Protein AF-A0A543AM40-F1 (afdb_monomer)

Organism: NCBI:txid1027633

Solvent-accessible surface area (backbone atoms only — not comparable to full-atom values): 8408 Å² total; per-residue (Å²): 135,86,80,83,75,74,65,50,56,51,66,61,52,50,53,53,42,51,54,34,44,77,72,70,46,53,70,43,60,34,34,34,49,43,15,73,73,42,76,66,30,50,67,35,32,55,28,16,50,32,46,74,73,66,47,53,71,70,71,29,46,56,92,42,64,88,38,68,50,56,41,52,46,50,56,62,48,46,54,60,46,67,77,55,40,92,66,44,55,67,53,45,54,56,47,47,59,55,44,57,65,47,59,76,75,48,90,75,90,67,76,90,58,79,68,70,62,57,55,59,52,57,62,60,50,50,59,55,48,45,63,72,54,48,54,60,52,53,59,74,68,54,82,128

Foldseek 3Di:
DDDPPLADDLVVLVVQLVVCVVVVDDPLRSLLVCLVPRGPSVLSVQLSVCVLVVHDLCVSCVVVVVRPSVVVSSVVVVVVCVVPDDPCVVVVNVVVVVVVVVVVVDDDPPPDCPVVPVVVVVVVVVVVCCVPPVVVVVVVVDDD

Structure (mmCIF, N/CA/C/O backbone):
data_AF-A0A543AM40-F1
#
_entry.id   AF-A0A543AM40-F1
#
loop_
_atom_site.group_PDB
_atom_site.id
_atom_site.type_symbol
_atom_site.label_atom_id
_atom_site.label_alt_id
_atom_site.label_comp_id
_atom_site.label_asym_id
_atom_site.label_entity_id
_atom_site.label_seq_id
_atom_site.pdbx_PDB_ins_code
_atom_site.Cartn_x
_atom_site.Cartn_y
_atom_site.C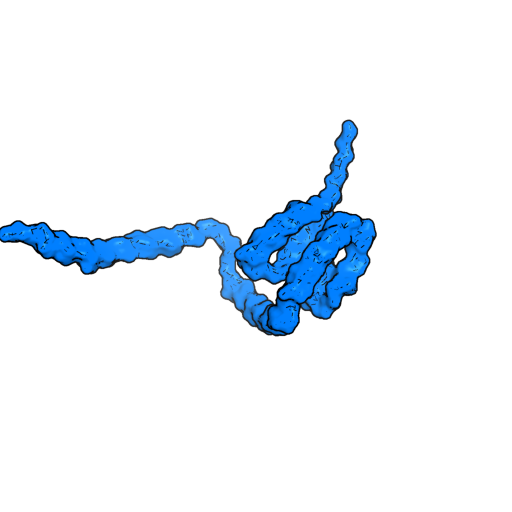artn_z
_atom_site.occupancy
_atom_site.B_iso_or_equiv
_atom_site.auth_seq_id
_atom_site.auth_comp_id
_atom_site.auth_asym_id
_atom_site.auth_atom_id
_atom_site.pdbx_PDB_model_num
ATOM 1 N N . MET A 1 1 ? -6.195 25.341 -29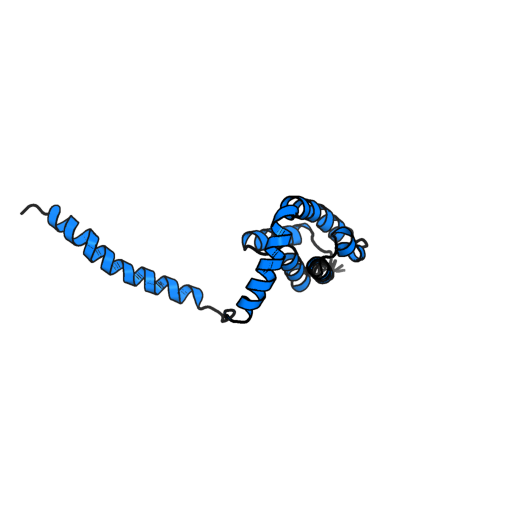.682 1.00 37.72 1 MET A N 1
ATOM 2 C CA . MET A 1 1 ? -6.252 23.909 -30.042 1.00 37.72 1 MET A CA 1
ATOM 3 C C . MET A 1 1 ? -5.801 23.130 -28.811 1.00 37.72 1 MET A C 1
ATOM 5 O O . MET A 1 1 ? -4.672 23.328 -28.393 1.00 37.72 1 MET A O 1
ATOM 9 N N . LYS A 1 2 ? -6.713 22.417 -28.134 1.00 39.56 2 LYS A N 1
ATOM 10 C CA . LYS A 1 2 ? -6.474 21.729 -26.850 1.00 39.56 2 LYS A CA 1
ATOM 11 C C . LYS A 1 2 ? -5.782 20.386 -27.105 1.00 39.56 2 LYS A C 1
ATOM 13 O O . LYS A 1 2 ? -6.399 19.518 -27.713 1.00 39.56 2 LYS A O 1
ATOM 18 N N . THR A 1 3 ? -4.556 20.205 -26.62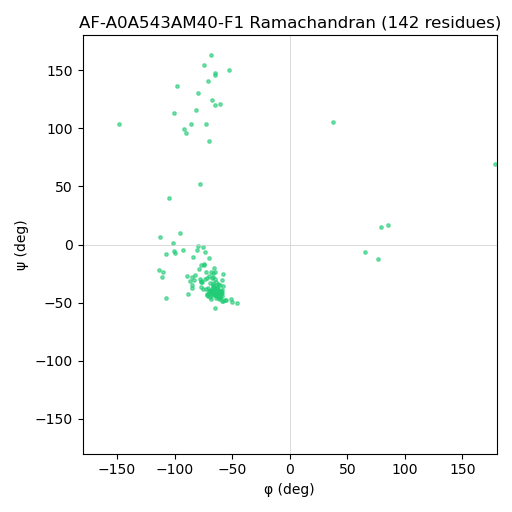9 1.00 38.31 3 THR A N 1
ATOM 19 C CA . THR A 1 3 ? -3.959 18.877 -26.453 1.00 38.31 3 THR A CA 1
ATOM 20 C C . THR A 1 3 ? -4.261 18.424 -25.028 1.00 38.31 3 THR A C 1
ATOM 22 O O . THR A 1 3 ? -3.645 18.865 -24.064 1.00 38.31 3 THR A O 1
ATOM 25 N N . THR A 1 4 ? -5.281 17.584 -24.877 1.00 41.75 4 THR A N 1
ATOM 26 C CA . THR A 1 4 ? -5.527 16.848 -23.635 1.00 41.75 4 THR A CA 1
ATOM 27 C C . THR A 1 4 ? -4.423 15.798 -23.501 1.00 41.75 4 THR A C 1
ATOM 29 O O . THR A 1 4 ? -4.564 14.691 -24.011 1.00 41.75 4 THR A O 1
ATOM 32 N N . HIS A 1 5 ? -3.297 16.153 -22.879 1.00 45.47 5 HIS A N 1
ATOM 33 C CA . HIS A 1 5 ? -2.316 15.169 -22.429 1.00 45.47 5 HIS A CA 1
ATOM 34 C C . HIS A 1 5 ? -2.900 14.456 -21.206 1.00 45.47 5 HIS A C 1
ATOM 36 O O . HIS A 1 5 ? -2.955 15.015 -20.117 1.00 45.47 5 HIS A O 1
ATOM 42 N N . SER A 1 6 ? -3.368 13.224 -21.398 1.00 54.38 6 SER A N 1
ATOM 43 C CA . SER A 1 6 ? -3.621 12.270 -20.312 1.00 54.38 6 SER A CA 1
ATOM 44 C C . SER A 1 6 ? -2.286 11.668 -19.847 1.00 54.38 6 SER A C 1
ATOM 46 O O . SER A 1 6 ? -2.124 10.453 -19.873 1.00 54.38 6 SER A O 1
ATOM 48 N N . SER A 1 7 ? -1.299 12.510 -19.528 1.00 64.94 7 SER A N 1
ATOM 49 C CA . SER A 1 7 ? -0.002 12.072 -19.005 1.00 64.94 7 SER A CA 1
ATOM 50 C C . SER A 1 7 ? -0.146 11.764 -17.521 1.00 64.94 7 SER A C 1
ATOM 52 O O . SER A 1 7 ? -0.703 12.574 -16.774 1.00 64.94 7 SER A O 1
ATOM 54 N N . THR A 1 8 ? 0.324 10.596 -17.105 1.00 68.06 8 THR A N 1
ATOM 55 C CA . THR A 1 8 ? 0.408 10.228 -15.695 1.00 68.06 8 THR A CA 1
ATOM 56 C C . THR A 1 8 ? 1.314 11.229 -14.984 1.00 68.06 8 THR A C 1
ATOM 58 O O . THR A 1 8 ? 2.460 11.387 -15.373 1.00 68.06 8 THR A O 1
ATOM 61 N N . ASP A 1 9 ? 0.815 11.929 -13.963 1.00 80.44 9 ASP A N 1
ATOM 62 C CA . ASP A 1 9 ? 1.654 12.811 -13.143 1.00 80.44 9 ASP A CA 1
ATOM 63 C C . ASP A 1 9 ? 2.303 11.981 -12.020 1.00 80.44 9 ASP A C 1
ATOM 65 O O . ASP A 1 9 ? 1.617 11.623 -11.054 1.00 80.44 9 ASP A O 1
ATOM 69 N N . PRO A 1 10 ? 3.603 11.642 -12.118 1.00 78.94 10 PRO A N 1
ATOM 70 C CA . PRO A 1 10 ? 4.256 10.786 -11.137 1.00 78.94 10 PRO A CA 1
ATOM 71 C C . PRO A 1 10 ? 4.316 11.436 -9.749 1.00 78.94 10 PRO A C 1
ATOM 73 O O . PRO A 1 10 ? 4.256 10.719 -8.751 1.00 78.94 10 PRO A O 1
ATOM 76 N N . ALA A 1 11 ? 4.375 12.771 -9.658 1.00 79.62 11 ALA A N 1
ATOM 77 C CA . ALA A 1 11 ? 4.405 13.469 -8.375 1.00 79.62 11 ALA A CA 1
ATOM 78 C C . ALA A 1 11 ? 3.058 13.339 -7.654 1.00 79.62 11 ALA A C 1
ATOM 80 O O . ALA A 1 11 ? 3.015 12.951 -6.487 1.00 79.62 11 ALA A O 1
ATOM 81 N N . LEU A 1 12 ? 1.953 13.544 -8.378 1.00 81.19 12 LEU A N 1
ATOM 82 C CA . LEU A 1 12 ? 0.609 13.343 -7.835 1.00 81.19 12 LEU A CA 1
ATOM 83 C C . LEU A 1 12 ? 0.396 11.898 -7.366 1.00 81.19 12 LEU A C 1
ATOM 85 O O . LEU A 1 12 ? -0.204 11.662 -6.314 1.00 81.19 12 LEU A O 1
ATOM 89 N N . VAL A 1 13 ? 0.882 10.918 -8.135 1.00 85.88 13 VAL A N 1
ATOM 90 C CA . VAL A 1 13 ? 0.789 9.507 -7.742 1.00 85.88 13 VAL A CA 1
ATOM 91 C C . VAL A 1 13 ? 1.569 9.262 -6.452 1.00 85.88 13 VAL A C 1
ATOM 93 O O . VAL A 1 13 ? 1.035 8.633 -5.540 1.00 85.88 13 VAL A O 1
ATOM 96 N N . LEU A 1 14 ? 2.790 9.786 -6.329 1.00 83.06 14 LEU A N 1
ATOM 97 C CA . LEU A 1 14 ? 3.594 9.652 -5.113 1.00 83.06 14 LEU A CA 1
ATOM 98 C C . LEU A 1 14 ? 2.935 10.313 -3.892 1.00 83.06 14 LEU A C 1
ATOM 100 O O . LEU A 1 14 ? 2.910 9.693 -2.828 1.00 83.06 14 LEU A O 1
ATOM 104 N N . ASP A 1 15 ? 2.330 11.494 -4.040 1.00 82.25 15 ASP A N 1
ATOM 105 C CA . ASP A 1 15 ? 1.605 12.178 -2.959 1.00 82.25 15 ASP A CA 1
ATOM 106 C C . ASP A 1 15 ? 0.402 11.357 -2.468 1.00 82.25 15 ASP A C 1
ATOM 108 O O . ASP A 1 15 ? 0.196 11.167 -1.263 1.00 82.25 15 ASP A O 1
ATOM 112 N N . VAL A 1 16 ? -0.379 10.797 -3.400 1.00 84.19 16 VAL A N 1
ATOM 113 C CA . VAL A 1 16 ? -1.508 9.915 -3.067 1.00 84.19 16 VAL A CA 1
ATOM 114 C C . VAL A 1 16 ? -1.016 8.639 -2.380 1.00 84.19 16 VAL A C 1
ATOM 116 O O . VAL A 1 16 ? -1.597 8.212 -1.379 1.00 84.19 16 VAL A O 1
ATOM 119 N N . MET A 1 17 ? 0.069 8.040 -2.870 1.00 81.38 17 MET A N 1
ATOM 120 C CA . MET A 1 17 ? 0.677 6.855 -2.262 1.00 81.38 17 MET A CA 1
ATOM 121 C C . MET A 1 17 ? 1.185 7.145 -0.843 1.00 81.38 17 MET A C 1
ATOM 123 O O . MET A 1 17 ? 0.935 6.347 0.063 1.00 81.38 17 MET A O 1
ATOM 127 N N . ALA A 1 18 ? 1.816 8.301 -0.615 1.00 78.69 18 ALA A N 1
ATOM 128 C CA . ALA A 1 18 ? 2.275 8.735 0.702 1.00 78.69 18 ALA A CA 1
ATOM 129 C C . ALA A 1 18 ? 1.107 8.870 1.692 1.00 78.69 18 ALA A C 1
ATOM 131 O O . ALA A 1 18 ? 1.176 8.347 2.808 1.00 78.69 18 ALA A O 1
ATOM 132 N N . GLN A 1 19 ? -0.005 9.477 1.269 1.00 80.44 19 GLN A N 1
ATOM 133 C CA . GLN A 1 19 ? -1.203 9.601 2.101 1.00 80.44 19 GLN A CA 1
ATOM 134 C C . GLN A 1 19 ? -1.846 8.236 2.403 1.00 80.44 19 GLN A C 1
ATOM 136 O O . GLN A 1 19 ? -2.286 7.972 3.527 1.00 80.44 19 GLN A O 1
ATOM 141 N N . LEU A 1 20 ? -1.865 7.327 1.425 1.00 75.06 20 LEU A N 1
ATOM 142 C CA . LEU A 1 20 ? -2.364 5.964 1.614 1.00 75.06 20 LEU A CA 1
ATOM 143 C C . LEU A 1 20 ? -1.472 5.166 2.573 1.00 75.06 20 LEU A C 1
ATOM 145 O O . LEU A 1 20 ? -1.996 4.431 3.414 1.00 75.06 20 LEU A O 1
ATOM 149 N N . PHE A 1 21 ? -0.154 5.343 2.535 1.00 74.06 21 PHE A N 1
ATOM 150 C CA . PHE A 1 21 ? 0.756 4.729 3.506 1.00 74.06 21 PHE A CA 1
ATOM 151 C C . PHE A 1 21 ? 0.602 5.313 4.904 1.00 74.06 21 PHE A C 1
ATOM 153 O O . PHE A 1 21 ? 0.543 4.543 5.863 1.00 74.06 21 PHE A O 1
ATOM 160 N N . ALA A 1 22 ? 0.422 6.630 5.030 1.00 71.31 22 ALA A N 1
ATOM 161 C CA . ALA A 1 22 ? 0.101 7.266 6.307 1.00 71.31 22 ALA A CA 1
ATOM 162 C C . ALA A 1 22 ? -1.201 6.709 6.921 1.00 71.31 22 ALA A C 1
ATOM 164 O O . ALA A 1 22 ? -1.314 6.594 8.139 1.00 71.31 22 ALA A O 1
ATOM 165 N N . SER A 1 23 ? -2.157 6.277 6.086 1.00 71.81 23 SER A N 1
ATOM 166 C CA . SER A 1 23 ? -3.387 5.593 6.524 1.00 71.81 23 SER A CA 1
ATOM 167 C C . SER A 1 23 ? -3.219 4.096 6.855 1.00 71.81 23 SER A C 1
ATOM 169 O O . SER A 1 23 ? -4.180 3.436 7.250 1.00 71.81 23 SER A O 1
ATOM 171 N N . GLY A 1 24 ? -2.015 3.537 6.693 1.00 69.31 24 GLY A N 1
ATOM 172 C CA . GLY A 1 24 ? -1.710 2.125 6.944 1.00 69.31 24 GLY A CA 1
ATOM 173 C C . GLY A 1 24 ? -2.000 1.183 5.769 1.00 69.31 24 GLY A C 1
ATOM 174 O O . GLY A 1 24 ? -2.091 -0.032 5.965 1.00 69.31 24 GLY A O 1
ATOM 175 N N . SER A 1 25 ? -2.163 1.707 4.550 1.00 76.44 25 SER A N 1
ATOM 176 C CA . SER A 1 25 ? -2.324 0.874 3.354 1.00 76.44 25 SER A CA 1
ATOM 177 C C . SER A 1 25 ? -1.014 0.180 2.981 1.00 76.44 25 SER A C 1
ATOM 179 O O . SER A 1 25 ? 0.061 0.764 3.045 1.00 76.44 25 SER A O 1
ATOM 181 N N . SER A 1 26 ? -1.100 -1.076 2.543 1.00 79.56 26 SER A N 1
ATOM 182 C CA . SER A 1 26 ? 0.039 -1.784 1.945 1.00 79.56 26 SER A CA 1
ATOM 183 C C . SER A 1 26 ? 0.324 -1.279 0.527 1.00 79.56 26 SER A C 1
ATOM 185 O O . SER A 1 26 ? -0.620 -0.900 -0.168 1.00 79.56 26 SER A O 1
ATOM 187 N N . LEU A 1 27 ? 1.570 -1.403 0.055 1.00 84.69 27 LEU A N 1
ATOM 188 C CA . LEU A 1 27 ? 1.988 -1.036 -1.308 1.00 84.69 27 LEU A CA 1
ATOM 189 C C . LEU A 1 27 ? 1.042 -1.543 -2.419 1.00 84.69 27 LEU A C 1
ATOM 191 O O . LEU A 1 27 ? 0.562 -0.706 -3.181 1.00 84.69 27 LEU A O 1
ATOM 195 N N . PRO A 1 28 ? 0.650 -2.834 -2.483 1.00 86.38 28 PRO A N 1
ATOM 196 C CA . PRO A 1 28 ? -0.266 -3.293 -3.532 1.00 86.38 28 PRO A CA 1
ATOM 197 C C . PRO A 1 28 ? -1.672 -2.684 -3.418 1.00 86.38 28 PRO A C 1
ATOM 199 O O . PRO A 1 28 ? -2.303 -2.363 -4.418 1.00 86.38 28 PRO A O 1
ATOM 202 N N . ALA A 1 29 ? -2.170 -2.473 -2.196 1.00 81.75 29 ALA A N 1
ATOM 203 C CA . ALA A 1 29 ? -3.476 -1.845 -1.985 1.00 81.75 29 ALA A CA 1
ATOM 204 C C . ALA A 1 29 ? -3.486 -0.379 -2.443 1.00 81.75 29 ALA A C 1
ATOM 206 O O . ALA A 1 29 ? -4.479 0.074 -3.012 1.00 81.75 29 ALA A O 1
ATOM 207 N N . ALA A 1 30 ? -2.383 0.335 -2.213 1.00 84.19 30 ALA A N 1
ATOM 208 C CA . ALA A 1 30 ? -2.230 1.720 -2.623 1.00 84.19 30 ALA A CA 1
ATOM 209 C C . ALA A 1 30 ? -2.072 1.848 -4.150 1.00 84.19 30 ALA A C 1
ATOM 211 O O . ALA A 1 30 ? -2.789 2.639 -4.758 1.00 84.19 30 ALA A O 1
ATOM 212 N N . LEU A 1 31 ? -1.269 0.983 -4.786 1.00 90.12 31 LEU A N 1
ATOM 213 C CA . LEU A 1 31 ? -1.152 0.904 -6.251 1.00 90.12 31 LEU A CA 1
ATOM 214 C C . LEU A 1 31 ? -2.501 0.605 -6.922 1.00 90.12 31 LEU A C 1
ATOM 216 O O . LEU A 1 31 ? -2.887 1.272 -7.879 1.00 90.12 31 LEU A O 1
ATOM 220 N N . ALA A 1 32 ? -3.269 -0.338 -6.371 1.00 88.44 32 ALA A N 1
ATOM 221 C CA . ALA A 1 32 ? -4.594 -0.663 -6.888 1.00 88.44 32 ALA A CA 1
ATOM 222 C C . ALA A 1 32 ? -5.595 0.495 -6.713 1.00 88.44 32 ALA A C 1
ATOM 224 O O . ALA A 1 32 ? -6.510 0.650 -7.519 1.00 88.44 32 ALA A O 1
ATOM 225 N N . ALA A 1 33 ? -5.471 1.291 -5.646 1.00 85.38 33 ALA A N 1
ATOM 226 C CA . ALA A 1 33 ? -6.297 2.480 -5.451 1.00 85.38 33 ALA A CA 1
ATOM 227 C C . ALA A 1 33 ? -5.919 3.589 -6.441 1.00 85.38 33 ALA A C 1
ATOM 229 O O . ALA A 1 33 ? -6.811 4.159 -7.067 1.00 85.38 33 ALA A O 1
ATOM 230 N N . ALA A 1 34 ? -4.620 3.835 -6.636 1.00 88.56 34 ALA A N 1
ATOM 231 C CA . ALA A 1 34 ? -4.128 4.790 -7.619 1.00 88.56 34 ALA A CA 1
ATOM 232 C C . ALA A 1 34 ? -4.602 4.420 -9.033 1.00 88.56 34 ALA A C 1
ATOM 234 O O . ALA A 1 34 ? -5.210 5.247 -9.704 1.00 88.56 34 ALA A O 1
ATOM 235 N N . GLY A 1 35 ? -4.455 3.158 -9.446 1.00 89.81 35 GLY A N 1
ATOM 236 C CA . GLY A 1 35 ? -4.870 2.725 -10.783 1.00 89.81 35 GLY A CA 1
ATOM 237 C C . GLY A 1 35 ? -6.377 2.755 -11.049 1.00 89.81 35 GLY A C 1
ATOM 238 O O . GLY A 1 35 ? -6.792 2.910 -12.196 1.00 89.81 35 GLY A O 1
ATOM 239 N N . ARG A 1 36 ? -7.214 2.674 -10.006 1.00 88.25 36 ARG A N 1
ATOM 240 C CA . ARG A 1 36 ? -8.676 2.807 -10.144 1.00 88.25 36 ARG A CA 1
ATOM 241 C C . ARG A 1 36 ? -9.167 4.249 -10.184 1.00 88.25 36 ARG A C 1
ATOM 243 O O . ARG A 1 36 ? -10.225 4.499 -10.755 1.00 88.25 36 ARG A O 1
ATOM 250 N N . HIS A 1 37 ? -8.467 5.165 -9.518 1.00 85.56 37 HIS A N 1
ATOM 251 C CA . HIS A 1 37 ? -8.982 6.510 -9.260 1.00 85.56 37 HIS A CA 1
ATOM 252 C C . HIS A 1 37 ? -8.214 7.622 -9.975 1.00 85.56 37 HIS A C 1
ATOM 254 O O . HIS A 1 37 ? -8.792 8.688 -10.182 1.00 85.56 37 HIS A O 1
ATOM 260 N N . LEU A 1 38 ? -6.957 7.397 -10.370 1.00 85.19 38 LEU A N 1
ATOM 261 C CA . LEU A 1 38 ? -6.163 8.388 -11.090 1.00 85.19 38 LEU A CA 1
ATOM 262 C C . LEU A 1 38 ? -6.188 8.114 -12.605 1.00 85.19 38 LEU A C 1
ATOM 264 O O . LEU A 1 38 ? -6.046 6.965 -13.035 1.00 85.19 38 LEU A O 1
ATOM 268 N N . PRO A 1 39 ? -6.355 9.159 -13.435 1.00 81.31 39 PRO A N 1
ATOM 269 C CA . PRO A 1 39 ? -6.250 9.031 -14.884 1.00 81.31 39 PRO A CA 1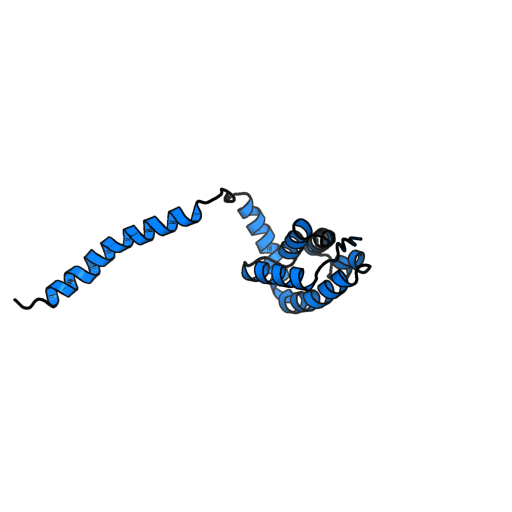
ATOM 270 C C . PRO A 1 39 ? -4.815 8.653 -15.293 1.00 81.31 39 PRO A C 1
ATOM 272 O O . PRO A 1 39 ? -3.857 9.053 -14.639 1.00 81.31 39 PRO A O 1
ATOM 275 N N . GLY A 1 40 ? -4.667 7.858 -16.358 1.00 83.81 40 GLY A N 1
ATOM 276 C CA . GLY A 1 40 ? -3.362 7.391 -16.862 1.00 83.81 40 GLY A CA 1
ATOM 277 C C . GLY A 1 40 ? -2.718 6.257 -16.052 1.00 83.81 40 GLY A C 1
ATOM 278 O O . GLY A 1 40 ? -1.823 5.579 -16.534 1.00 83.81 40 GLY A O 1
ATOM 279 N N . CYS A 1 41 ? -3.225 5.967 -14.852 1.00 86.88 41 CYS A N 1
ATOM 280 C CA . CYS A 1 41 ? -2.615 5.008 -13.933 1.00 86.88 41 CYS A CA 1
ATOM 281 C C . CYS A 1 41 ? -3.194 3.587 -14.019 1.00 86.88 41 CYS A C 1
ATOM 283 O O . CYS A 1 41 ? -2.899 2.773 -13.144 1.00 86.88 41 CYS A O 1
ATOM 285 N N . GLN A 1 42 ? -4.038 3.256 -15.006 1.00 89.19 42 GLN A N 1
ATOM 286 C CA . GLN A 1 42 ? -4.806 1.997 -14.975 1.00 89.19 42 GLN A CA 1
ATOM 287 C C . GLN A 1 42 ? -3.914 0.751 -14.871 1.00 89.19 42 GLN A C 1
ATOM 289 O O . GLN A 1 42 ? -4.248 -0.164 -14.113 1.00 89.19 42 GLN A O 1
ATOM 294 N N . ALA A 1 43 ? -2.745 0.773 -15.521 1.00 89.94 43 ALA A N 1
ATOM 295 C CA . ALA A 1 43 ? -1.736 -0.286 -15.464 1.00 89.94 43 ALA A CA 1
ATOM 296 C C . ALA A 1 43 ? -1.233 -0.586 -14.034 1.00 89.94 43 ALA A C 1
ATOM 298 O O . ALA A 1 43 ? -0.851 -1.716 -13.736 1.00 89.94 43 ALA A O 1
ATOM 299 N N . LEU A 1 44 ? -1.306 0.373 -13.099 1.00 90.25 44 LEU A N 1
ATOM 300 C CA . LEU A 1 44 ? -0.941 0.147 -11.693 1.00 90.25 44 LEU A CA 1
ATOM 301 C C . LEU A 1 44 ? -1.862 -0.864 -10.997 1.00 90.25 44 LEU A C 1
ATOM 303 O O . LEU A 1 44 ? -1.454 -1.498 -10.022 1.00 90.25 44 LEU A O 1
ATOM 307 N N . THR A 1 45 ? -3.090 -1.043 -11.493 1.00 90.88 45 THR A N 1
ATOM 308 C CA . THR A 1 45 ? -4.006 -2.075 -10.986 1.00 90.88 45 THR A CA 1
ATOM 309 C C . THR A 1 45 ? -3.472 -3.472 -11.296 1.00 90.88 45 THR A C 1
ATOM 311 O O . THR A 1 45 ? -3.495 -4.342 -10.423 1.00 90.88 45 THR A O 1
ATOM 314 N N . ASP A 1 46 ? -2.920 -3.661 -12.494 1.00 92.81 46 ASP A N 1
ATOM 315 C CA . ASP A 1 46 ? -2.349 -4.936 -12.930 1.00 92.81 46 ASP A CA 1
ATOM 316 C C . ASP A 1 46 ? -1.036 -5.222 -12.198 1.00 92.81 46 ASP A C 1
ATOM 318 O O . ASP A 1 46 ? -0.840 -6.325 -11.684 1.00 92.81 46 ASP A O 1
ATOM 322 N N . VAL A 1 47 ? -0.177 -4.208 -12.037 1.00 92.75 47 VAL A N 1
ATOM 323 C CA . VAL A 1 47 ? 1.037 -4.295 -11.205 1.00 92.75 47 VAL A CA 1
ATOM 324 C C . VAL A 1 47 ? 0.680 -4.715 -9.774 1.00 92.75 47 VAL A C 1
ATOM 326 O O . VAL A 1 47 ? 1.279 -5.638 -9.218 1.00 92.75 47 VAL A O 1
ATOM 329 N N . ALA A 1 48 ? -0.328 -4.077 -9.171 1.00 89.88 48 ALA A N 1
ATOM 330 C CA . ALA A 1 48 ? -0.788 -4.416 -7.829 1.00 89.88 48 ALA A CA 1
ATOM 331 C C . ALA A 1 48 ? -1.269 -5.868 -7.728 1.00 89.88 48 ALA A C 1
ATOM 333 O O . ALA A 1 48 ? -0.960 -6.554 -6.751 1.00 89.88 48 ALA A O 1
ATOM 334 N N . GLN A 1 49 ? -2.009 -6.346 -8.730 1.00 88.38 49 GLN A N 1
ATOM 335 C CA . GLN A 1 49 ? -2.472 -7.728 -8.781 1.00 88.38 49 GLN A CA 1
ATOM 336 C C . GLN A 1 49 ? -1.301 -8.705 -8.906 1.00 88.38 49 GLN A C 1
ATOM 338 O O . GLN A 1 49 ? -1.267 -9.696 -8.179 1.00 88.38 49 GLN A O 1
ATOM 343 N N . LYS A 1 50 ? -0.314 -8.415 -9.759 1.00 89.31 50 LYS A N 1
ATOM 344 C CA . LYS A 1 50 ? 0.885 -9.247 -9.913 1.00 89.31 50 LYS A CA 1
ATOM 345 C C . LYS A 1 50 ? 1.677 -9.355 -8.605 1.00 89.31 50 LYS A C 1
ATOM 347 O O . LYS A 1 50 ? 2.011 -10.460 -8.183 1.00 89.31 50 LYS A O 1
ATOM 352 N N . LEU A 1 51 ? 1.880 -8.241 -7.900 1.00 86.94 51 LEU A N 1
ATOM 353 C CA . LEU A 1 51 ? 2.534 -8.248 -6.585 1.00 86.94 51 LEU A CA 1
ATOM 354 C C . LEU A 1 51 ? 1.731 -9.037 -5.534 1.00 86.94 51 LEU A C 1
ATOM 356 O O . LEU A 1 51 ? 2.313 -9.743 -4.714 1.00 86.94 51 LEU A O 1
ATOM 360 N N . LEU A 1 52 ? 0.394 -8.971 -5.559 1.00 82.81 52 LEU A N 1
ATOM 361 C CA . LEU A 1 52 ? -0.462 -9.780 -4.675 1.00 82.81 52 LEU A CA 1
ATOM 362 C C . LEU A 1 52 ? -0.404 -11.280 -4.987 1.00 82.81 52 LEU A C 1
ATOM 364 O O . LEU A 1 52 ? -0.583 -12.092 -4.081 1.00 82.81 52 LEU A O 1
ATOM 368 N N . LEU A 1 53 ? -0.143 -11.647 -6.243 1.00 84.81 53 LEU A N 1
ATOM 369 C CA . LEU A 1 53 ? 0.101 -13.030 -6.662 1.00 84.81 53 LEU A CA 1
ATOM 370 C C . LEU A 1 53 ? 1.502 -13.533 -6.269 1.00 84.81 53 LEU A C 1
ATOM 372 O O . LEU A 1 53 ? 1.810 -14.700 -6.498 1.00 84.81 53 LEU A O 1
ATOM 376 N N . GLY A 1 54 ? 2.334 -12.683 -5.658 1.00 83.94 54 GLY A N 1
ATOM 377 C CA . GLY A 1 54 ? 3.688 -13.029 -5.230 1.00 83.94 54 GLY A CA 1
ATOM 378 C C . GLY A 1 54 ? 4.718 -13.008 -6.358 1.00 83.94 54 GLY A C 1
ATOM 379 O O . GLY A 1 54 ? 5.805 -13.556 -6.183 1.00 83.94 54 GLY A O 1
ATOM 380 N N . LEU A 1 55 ? 4.391 -12.396 -7.503 1.00 87.12 55 LEU A N 1
ATOM 381 C CA . LEU A 1 55 ? 5.376 -12.127 -8.550 1.00 87.12 55 LEU A CA 1
ATOM 382 C C . LEU A 1 55 ? 6.413 -11.125 -8.032 1.00 87.12 55 LEU A C 1
ATOM 384 O O . LEU A 1 55 ? 6.113 -10.249 -7.215 1.00 87.12 55 LEU A O 1
ATOM 388 N N . ASP A 1 56 ? 7.643 -11.268 -8.507 1.00 87.06 56 ASP A N 1
ATOM 389 C CA . ASP A 1 56 ? 8.740 -10.374 -8.172 1.00 87.06 56 ASP A CA 1
ATOM 390 C C . ASP A 1 56 ? 8.537 -8.979 -8.781 1.00 87.06 56 ASP A C 1
ATOM 392 O O . ASP A 1 56 ? 7.725 -8.769 -9.686 1.00 87.06 56 ASP A O 1
ATOM 396 N N . TRP A 1 57 ? 9.288 -8.005 -8.259 1.00 88.50 57 TRP A N 1
ATOM 397 C CA . TRP A 1 57 ? 9.172 -6.605 -8.665 1.00 88.50 57 TRP A CA 1
ATOM 398 C C . TRP A 1 57 ? 9.357 -6.431 -10.171 1.00 88.50 57 TRP A C 1
ATOM 400 O O . TRP A 1 57 ? 8.541 -5.784 -10.818 1.00 88.50 57 TRP A O 1
ATOM 410 N N . ASP A 1 58 ? 10.400 -7.034 -10.739 1.00 90.56 58 ASP A N 1
ATOM 411 C CA . ASP A 1 58 ? 10.724 -6.834 -12.145 1.00 90.56 58 ASP A CA 1
ATOM 412 C C . ASP A 1 58 ? 9.604 -7.407 -13.035 1.00 90.56 58 ASP A C 1
ATOM 414 O O . ASP A 1 58 ? 9.117 -6.699 -13.912 1.00 90.56 58 ASP A O 1
ATOM 418 N N . THR A 1 59 ? 9.073 -8.602 -12.740 1.00 89.50 59 THR A N 1
ATOM 419 C CA . THR A 1 59 ? 7.928 -9.175 -13.482 1.00 89.50 59 THR A CA 1
ATOM 420 C C . THR A 1 59 ? 6.620 -8.408 -13.303 1.00 89.50 59 THR A C 1
ATOM 422 O O . THR A 1 59 ? 5.827 -8.298 -14.242 1.00 89.50 59 THR A O 1
ATOM 425 N N . ALA A 1 60 ? 6.374 -7.839 -12.121 1.00 90.69 60 ALA A N 1
ATOM 426 C CA . ALA A 1 60 ? 5.171 -7.050 -11.883 1.00 90.69 60 ALA A CA 1
ATOM 427 C C . ALA A 1 60 ? 5.100 -5.800 -12.777 1.00 90.69 60 ALA A C 1
ATOM 429 O O . ALA A 1 60 ? 4.011 -5.445 -13.224 1.00 90.69 60 ALA A O 1
ATOM 430 N N . TRP A 1 61 ? 6.247 -5.182 -13.075 1.00 92.31 61 TRP A N 1
ATOM 431 C CA . TRP A 1 61 ? 6.351 -3.934 -13.837 1.00 92.31 61 TRP A CA 1
ATOM 432 C C . TRP A 1 61 ? 6.756 -4.112 -15.313 1.00 92.31 61 TRP A C 1
ATOM 434 O O . TRP A 1 61 ? 6.843 -3.117 -1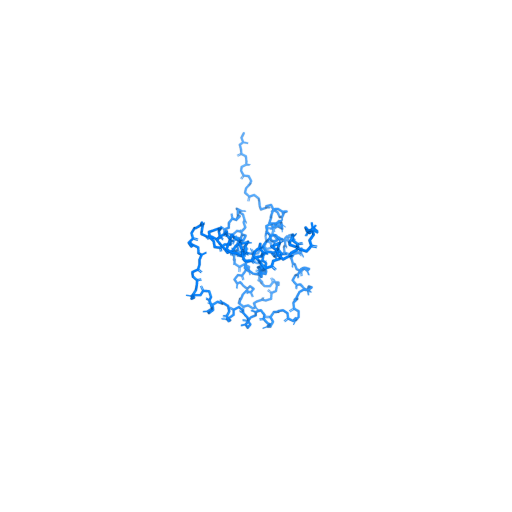6.025 1.00 92.31 61 TRP A O 1
ATOM 444 N N . GLN A 1 62 ? 6.961 -5.343 -15.802 1.00 89.38 62 GLN A N 1
ATOM 445 C CA . GLN A 1 62 ? 7.396 -5.613 -17.187 1.00 89.38 62 GLN A CA 1
ATOM 446 C C . GLN A 1 62 ? 6.540 -4.902 -18.249 1.00 89.38 62 GLN A C 1
ATOM 448 O O . GLN A 1 62 ? 7.086 -4.224 -19.120 1.00 89.38 62 GLN A O 1
ATOM 453 N N . ASP A 1 63 ? 5.213 -4.983 -18.127 1.00 86.12 63 ASP A N 1
ATOM 454 C CA . ASP A 1 63 ? 4.261 -4.434 -19.113 1.00 86.12 63 ASP A CA 1
ATOM 455 C C . ASP A 1 63 ? 4.157 -2.900 -19.071 1.00 86.12 63 ASP A C 1
ATOM 457 O O . ASP A 1 63 ? 3.497 -2.284 -19.901 1.00 86.12 63 ASP A O 1
ATOM 461 N N . THR A 1 64 ? 4.812 -2.279 -18.094 1.00 83.81 64 THR A N 1
ATOM 462 C CA . THR A 1 64 ? 4.751 -0.846 -17.811 1.00 83.81 64 THR A CA 1
ATOM 463 C C . THR A 1 64 ? 5.976 -0.092 -18.356 1.00 83.81 64 THR A C 1
ATOM 465 O O . THR A 1 64 ? 6.026 1.135 -18.332 1.00 83.81 64 THR A O 1
ATOM 468 N N . THR A 1 65 ? 6.965 -0.815 -18.889 1.00 79.12 65 THR A N 1
ATOM 469 C CA . THR A 1 65 ? 8.263 -0.268 -19.331 1.00 79.12 65 THR A CA 1
ATOM 470 C C . THR A 1 65 ? 8.152 0.692 -20.526 1.00 79.12 65 THR A C 1
ATOM 472 O O . THR A 1 65 ? 9.054 1.491 -20.766 1.00 79.12 65 THR A O 1
ATOM 475 N N . GLU A 1 66 ? 7.058 0.627 -21.289 1.00 82.25 66 GLU A N 1
ATOM 476 C CA . GLU A 1 66 ? 6.821 1.512 -22.439 1.00 82.25 66 GLU A CA 1
ATOM 477 C C . GLU A 1 66 ? 6.427 2.943 -22.028 1.00 82.25 66 GLU A C 1
ATOM 479 O O . GLU A 1 66 ? 6.550 3.860 -22.840 1.00 82.25 66 GLU A O 1
ATOM 484 N N . ASP A 1 67 ? 5.996 3.148 -20.776 1.00 84.25 67 ASP A N 1
ATOM 485 C CA . ASP A 1 67 ? 5.626 4.456 -20.232 1.00 84.25 67 ASP A CA 1
ATOM 486 C C . ASP A 1 67 ? 6.774 5.029 -19.366 1.00 84.25 67 ASP A C 1
ATOM 488 O O . ASP A 1 67 ? 7.088 4.482 -18.297 1.00 84.25 67 ASP A O 1
ATOM 492 N N . PRO A 1 68 ? 7.423 6.133 -19.796 1.00 82.75 68 PRO A N 1
ATOM 493 C CA . PRO A 1 68 ? 8.500 6.766 -19.039 1.00 82.75 68 PRO A CA 1
ATOM 494 C C . PRO A 1 68 ? 8.082 7.219 -17.635 1.00 82.75 68 PRO A C 1
ATOM 496 O O . PRO A 1 68 ? 8.856 7.041 -16.692 1.00 82.75 68 PRO A O 1
ATOM 499 N N . ASP A 1 69 ? 6.870 7.758 -17.469 1.00 83.94 69 ASP A N 1
ATOM 500 C CA . ASP A 1 69 ? 6.399 8.305 -16.187 1.00 83.94 69 ASP A CA 1
ATOM 501 C C . ASP A 1 69 ? 6.175 7.175 -15.172 1.00 83.94 69 ASP A C 1
ATOM 503 O O . ASP A 1 69 ? 6.535 7.257 -13.993 1.00 83.94 69 ASP A O 1
ATOM 507 N N . LEU A 1 70 ? 5.641 6.062 -15.664 1.00 84.88 70 LEU A N 1
ATOM 508 C CA . LEU A 1 70 ? 5.386 4.853 -14.891 1.00 84.88 70 LEU A CA 1
ATOM 509 C C . LEU A 1 70 ? 6.685 4.092 -14.567 1.00 84.88 70 LEU A C 1
ATOM 511 O O . LEU A 1 70 ? 6.803 3.495 -13.495 1.00 84.88 70 LEU A O 1
ATOM 515 N N . THR A 1 71 ? 7.694 4.191 -15.434 1.00 86.00 71 THR A N 1
ATOM 516 C CA . THR A 1 71 ? 9.049 3.680 -15.177 1.00 86.00 71 THR A CA 1
ATOM 517 C C . THR A 1 71 ? 9.750 4.463 -14.062 1.00 86.00 71 THR A C 1
ATOM 519 O O . THR A 1 71 ? 10.352 3.854 -13.174 1.00 86.00 71 THR A O 1
ATOM 522 N N . VAL A 1 72 ? 9.642 5.798 -14.055 1.00 85.94 72 VAL A N 1
ATOM 523 C CA . VAL A 1 72 ? 10.170 6.645 -12.967 1.00 85.94 72 VAL A CA 1
ATOM 524 C C . VAL A 1 72 ? 9.499 6.284 -11.641 1.00 85.94 72 VAL A C 1
ATOM 526 O O . VAL A 1 72 ? 10.179 6.043 -10.643 1.00 85.94 72 VAL A O 1
ATOM 529 N N . LEU A 1 73 ? 8.172 6.139 -11.641 1.00 85.88 73 LEU A N 1
ATOM 530 C CA . LEU A 1 73 ? 7.421 5.711 -10.462 1.00 85.88 73 LEU A CA 1
ATOM 531 C C . LEU A 1 73 ? 7.880 4.334 -9.944 1.00 85.88 73 LEU A C 1
ATOM 533 O O . LEU A 1 73 ? 8.024 4.139 -8.734 1.00 85.88 73 LEU A O 1
ATOM 537 N N . ALA A 1 74 ? 8.142 3.380 -10.843 1.00 89.12 74 ALA A N 1
ATOM 538 C CA . ALA A 1 74 ? 8.644 2.057 -10.483 1.00 89.12 74 ALA A CA 1
ATOM 539 C C . ALA A 1 74 ? 10.027 2.119 -9.813 1.00 89.12 74 ALA A C 1
ATOM 541 O O . ALA A 1 74 ? 10.297 1.360 -8.884 1.00 89.12 74 ALA A O 1
ATOM 542 N N . GLN A 1 75 ? 10.915 3.014 -10.247 1.00 86.94 75 GLN A N 1
ATOM 543 C CA . GLN A 1 75 ? 12.243 3.164 -9.644 1.00 86.94 75 GLN A CA 1
ATOM 544 C C . GLN A 1 75 ? 12.163 3.728 -8.222 1.00 86.94 75 GLN A C 1
ATOM 546 O O . GLN A 1 75 ? 12.749 3.149 -7.303 1.00 86.94 75 GLN A O 1
ATOM 551 N N . GLU A 1 76 ? 11.375 4.786 -8.021 1.00 85.50 76 GLU A N 1
ATOM 552 C CA . GLU A 1 76 ? 11.170 5.399 -6.703 1.00 85.50 76 GLU A CA 1
ATOM 553 C C . GLU A 1 76 ? 10.533 4.408 -5.715 1.00 85.50 76 GLU A C 1
ATOM 555 O O . GLU A 1 76 ? 11.000 4.215 -4.587 1.00 85.50 76 GLU A O 1
ATOM 560 N N . LEU A 1 77 ? 9.502 3.681 -6.157 1.00 84.94 77 LEU A N 1
ATOM 561 C CA . LEU A 1 77 ? 8.823 2.698 -5.313 1.00 84.94 77 LEU A CA 1
ATOM 562 C C . LEU A 1 77 ? 9.656 1.432 -5.070 1.00 84.94 77 LEU A C 1
ATOM 564 O O . LEU A 1 77 ? 9.463 0.783 -4.039 1.00 84.94 77 LEU A O 1
ATOM 568 N N . ARG A 1 78 ? 10.614 1.085 -5.945 1.00 86.88 78 ARG A N 1
ATOM 569 C CA . ARG A 1 78 ? 11.532 -0.051 -5.731 1.00 86.88 78 ARG A CA 1
ATOM 570 C C . ARG A 1 78 ? 12.372 0.147 -4.474 1.00 86.88 78 ARG A C 1
ATOM 572 O O . ARG A 1 78 ? 12.588 -0.807 -3.721 1.00 86.88 78 ARG A O 1
ATOM 579 N N . PHE A 1 79 ? 12.815 1.376 -4.212 1.00 77.44 79 PHE A N 1
ATOM 580 C CA . PHE A 1 79 ? 13.560 1.707 -2.999 1.00 77.44 79 PHE A CA 1
ATOM 581 C C . PHE A 1 79 ? 12.697 1.518 -1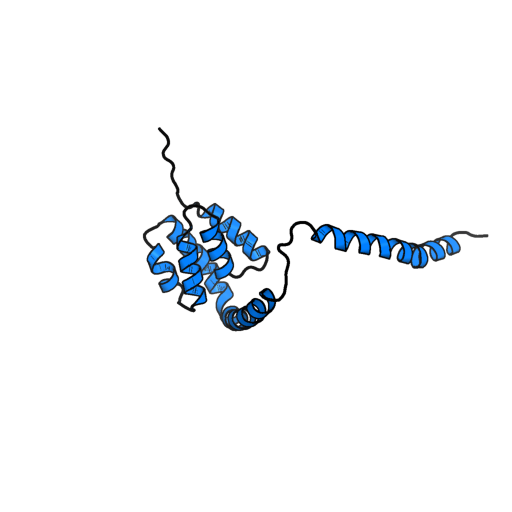.740 1.00 77.44 79 PHE A C 1
ATOM 583 O O . PHE A 1 79 ? 13.107 0.845 -0.789 1.00 77.44 79 PHE A O 1
ATOM 590 N N . VAL A 1 80 ? 11.457 2.013 -1.767 1.00 73.12 80 VAL A N 1
ATOM 591 C CA . VAL A 1 80 ? 10.481 1.852 -0.673 1.00 73.12 80 VAL A CA 1
ATOM 592 C C . VAL A 1 80 ? 10.127 0.379 -0.443 1.00 73.12 80 VAL A C 1
ATOM 594 O O . VAL A 1 80 ? 10.026 -0.074 0.695 1.00 73.12 80 VAL A O 1
ATOM 597 N N . TYR A 1 81 ? 9.986 -0.398 -1.517 1.00 76.19 81 TYR A N 1
ATOM 598 C CA . TYR A 1 81 ? 9.742 -1.835 -1.445 1.00 76.19 81 TYR A CA 1
ATOM 599 C C . TYR A 1 81 ? 10.937 -2.564 -0.815 1.00 76.19 81 TYR A C 1
ATOM 601 O O . TYR A 1 81 ? 10.790 -3.235 0.201 1.00 76.19 81 TYR A O 1
ATOM 609 N N . SER A 1 82 ? 12.148 -2.382 -1.347 1.00 72.75 82 SER A N 1
ATOM 610 C CA . SER A 1 82 ? 13.346 -3.084 -0.860 1.00 72.75 82 SER A CA 1
ATOM 611 C C . SER A 1 82 ? 13.685 -2.793 0.609 1.00 72.75 82 SER A C 1
ATOM 613 O O . SER A 1 82 ? 14.105 -3.698 1.330 1.00 72.75 82 SER A O 1
ATOM 615 N N . SER A 1 83 ? 13.436 -1.567 1.079 1.00 64.31 83 SER A N 1
ATOM 616 C CA . SER A 1 83 ? 13.671 -1.162 2.472 1.00 64.31 83 SER A CA 1
ATOM 617 C C . SER A 1 83 ? 12.636 -1.712 3.468 1.00 64.31 83 SER A C 1
ATOM 619 O O . SER A 1 83 ? 12.917 -1.768 4.665 1.00 64.31 83 SER A O 1
ATOM 621 N N . ALA A 1 84 ? 11.475 -2.186 3.000 1.00 56.69 84 ALA A N 1
ATOM 622 C CA . ALA A 1 84 ? 10.381 -2.682 3.840 1.00 56.69 84 ALA A CA 1
ATOM 623 C C . ALA A 1 84 ? 10.186 -4.219 3.812 1.00 56.69 84 ALA A C 1
ATOM 625 O O . ALA A 1 84 ? 9.381 -4.752 4.578 1.00 56.69 84 ALA A O 1
ATOM 626 N N . VAL A 1 85 ? 10.880 -4.954 2.932 1.00 55.50 85 VAL A N 1
ATOM 627 C CA . VAL A 1 85 ? 10.445 -6.297 2.486 1.00 55.50 85 VAL A CA 1
ATOM 628 C C . VAL A 1 85 ? 10.813 -7.521 3.344 1.00 55.50 85 VAL A C 1
ATOM 630 O O . VAL A 1 85 ? 9.942 -8.388 3.444 1.00 55.50 85 VAL A O 1
ATOM 633 N N . PRO A 1 86 ? 11.975 -7.689 4.006 1.00 51.59 86 PRO A N 1
ATOM 634 C CA . PRO A 1 86 ? 12.339 -9.042 4.461 1.00 51.59 86 PRO A CA 1
ATOM 635 C C . PRO A 1 86 ? 11.441 -9.642 5.559 1.00 51.59 86 PRO A C 1
ATOM 637 O O . PRO A 1 86 ? 11.270 -10.855 5.621 1.00 51.59 86 PRO A O 1
ATOM 640 N N . SER A 1 87 ? 10.821 -8.823 6.410 1.00 50.31 87 SER A N 1
ATOM 641 C CA . SER A 1 87 ? 9.998 -9.302 7.539 1.00 50.31 87 SER A CA 1
ATOM 642 C C . SER A 1 87 ? 8.509 -9.020 7.347 1.00 50.31 87 SER A C 1
ATOM 644 O O . SER A 1 87 ? 7.649 -9.754 7.837 1.00 50.31 87 SER A O 1
ATOM 646 N N . ALA A 1 88 ? 8.186 -7.966 6.599 1.00 53.34 88 ALA A N 1
ATOM 647 C CA . ALA A 1 88 ? 6.818 -7.528 6.418 1.00 53.34 88 ALA A CA 1
ATOM 648 C C . ALA A 1 88 ? 6.074 -8.425 5.426 1.00 53.34 88 ALA A C 1
ATOM 650 O O . ALA A 1 88 ? 4.921 -8.736 5.674 1.00 53.34 88 ALA A O 1
ATOM 651 N N . HIS A 1 89 ? 6.698 -8.929 4.356 1.00 51.53 89 HIS A N 1
ATOM 652 C CA . HIS A 1 89 ? 5.955 -9.665 3.326 1.00 51.53 89 HIS A CA 1
ATOM 653 C C . HIS A 1 89 ? 5.381 -11.015 3.819 1.00 51.53 89 HIS A C 1
ATOM 655 O O . HIS A 1 89 ? 4.247 -11.362 3.472 1.00 51.53 89 HIS A O 1
ATOM 661 N N . MET A 1 90 ? 6.089 -11.732 4.705 1.00 49.59 90 MET A N 1
ATOM 662 C CA . MET A 1 90 ? 5.603 -12.974 5.340 1.00 49.59 90 MET A CA 1
ATOM 663 C C . MET A 1 90 ? 4.469 -12.724 6.351 1.00 49.59 90 MET A C 1
ATOM 665 O O . MET A 1 90 ? 3.467 -13.440 6.355 1.00 49.59 90 MET A O 1
ATOM 669 N N . LEU A 1 91 ? 4.572 -11.670 7.167 1.00 54.25 91 LEU A N 1
ATOM 670 C CA . LEU A 1 91 ? 3.526 -11.283 8.123 1.00 54.25 91 LEU A CA 1
ATOM 671 C C . LEU A 1 91 ? 2.333 -10.591 7.449 1.00 54.25 91 LEU A C 1
ATOM 673 O O . LEU A 1 91 ? 1.201 -10.767 7.888 1.00 54.25 91 LEU A O 1
ATOM 677 N N . ILE A 1 92 ? 2.552 -9.848 6.362 1.00 55.84 92 ILE A N 1
ATOM 678 C CA . ILE A 1 92 ? 1.520 -9.178 5.564 1.00 55.84 92 ILE A CA 1
ATOM 679 C C . ILE A 1 92 ? 0.701 -10.211 4.804 1.00 55.84 92 ILE A C 1
ATOM 681 O O . ILE A 1 92 ? -0.513 -10.078 4.803 1.00 55.84 92 ILE A O 1
ATOM 685 N N . THR A 1 93 ? 1.284 -11.269 4.237 1.00 54.50 93 THR A N 1
ATOM 686 C CA . THR A 1 93 ? 0.500 -12.326 3.561 1.00 54.50 93 THR A CA 1
ATOM 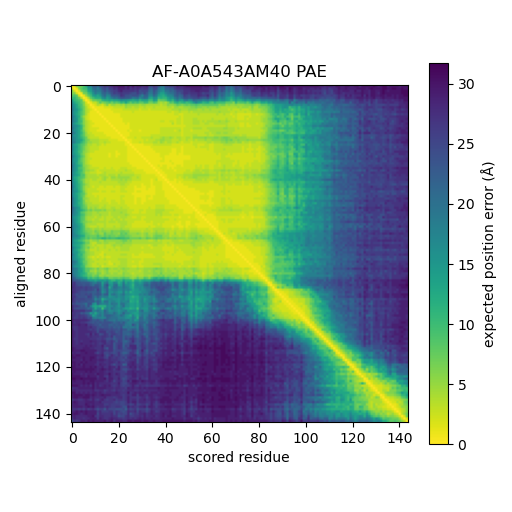687 C C . THR A 1 93 ? -0.385 -13.088 4.560 1.00 54.50 93 THR A C 1
ATOM 689 O O . THR A 1 93 ? -1.580 -13.268 4.328 1.00 54.50 93 THR A O 1
ATOM 692 N N . ALA A 1 94 ? 0.141 -13.419 5.745 1.00 52.88 94 ALA A N 1
ATOM 693 C CA . ALA A 1 94 ? -0.641 -14.045 6.815 1.00 52.88 94 ALA A CA 1
ATOM 694 C C . ALA A 1 94 ? -1.705 -13.100 7.421 1.00 52.88 94 ALA A C 1
ATOM 696 O O . ALA A 1 94 ? -2.845 -13.501 7.661 1.00 52.88 94 ALA A O 1
ATOM 697 N N . ALA A 1 95 ? -1.384 -11.819 7.630 1.00 54.69 95 ALA A N 1
ATOM 698 C CA . ALA A 1 95 ? -2.308 -10.836 8.195 1.00 54.69 95 ALA A CA 1
ATOM 699 C C . ALA A 1 95 ? -3.340 -10.320 7.182 1.00 54.69 95 ALA A C 1
ATOM 701 O O . ALA A 1 95 ? -4.447 -9.977 7.585 1.00 54.69 95 ALA A O 1
ATOM 702 N N . THR A 1 96 ? -3.028 -10.259 5.885 1.00 56.53 96 THR A N 1
ATOM 703 C CA . THR A 1 96 ? -3.987 -9.910 4.821 1.00 56.53 96 THR A CA 1
ATOM 704 C C . THR A 1 96 ? -4.964 -11.051 4.571 1.00 56.53 96 THR A C 1
ATOM 706 O O . THR A 1 96 ? -6.156 -10.770 4.478 1.00 56.53 96 THR A O 1
ATOM 709 N N . ALA A 1 97 ? -4.529 -12.316 4.616 1.00 53.38 97 ALA A N 1
ATOM 710 C CA . ALA A 1 97 ? -5.430 -13.471 4.656 1.00 53.38 97 ALA A CA 1
ATOM 711 C C . ALA A 1 97 ? -6.358 -13.432 5.891 1.00 53.38 97 ALA A C 1
ATOM 713 O O . ALA A 1 97 ? -7.561 -13.665 5.777 1.00 53.38 97 ALA A O 1
ATOM 714 N N . LEU A 1 98 ? -5.845 -13.025 7.060 1.00 53.97 98 LEU A N 1
ATOM 715 C CA . LEU A 1 98 ? -6.633 -12.927 8.296 1.00 53.97 98 LEU A CA 1
ATOM 716 C C . LEU A 1 98 ? -7.552 -11.681 8.355 1.00 53.97 98 LEU A C 1
ATOM 718 O O . LEU A 1 98 ? -8.642 -11.733 8.924 1.00 53.97 98 LEU A O 1
ATOM 722 N N . ARG A 1 99 ? -7.154 -10.552 7.750 1.00 52.88 99 ARG A N 1
ATOM 723 C CA . ARG A 1 99 ? -7.919 -9.287 7.707 1.00 52.88 99 ARG A CA 1
ATOM 724 C C . ARG A 1 99 ? -8.913 -9.224 6.551 1.00 52.88 99 ARG A C 1
ATOM 726 O O . ARG A 1 99 ? -9.968 -8.631 6.736 1.00 52.88 99 ARG A O 1
ATOM 733 N N . ALA A 1 100 ? -8.642 -9.850 5.406 1.00 56.59 100 ALA A N 1
ATOM 734 C CA . ALA A 1 100 ? -9.633 -10.036 4.343 1.00 56.59 100 ALA A CA 1
ATOM 735 C C . ALA A 1 100 ? -10.788 -10.937 4.815 1.00 56.59 100 ALA A C 1
ATOM 737 O O . ALA A 1 100 ? -11.939 -10.688 4.462 1.00 56.59 100 ALA A O 1
ATOM 738 N N . ASN A 1 101 ? -10.499 -11.901 5.700 1.00 46.50 101 ASN A N 1
ATOM 739 C CA . ASN A 1 101 ? -11.511 -12.712 6.379 1.00 46.50 101 ASN A CA 1
ATOM 740 C C . ASN A 1 101 ? -12.324 -11.903 7.422 1.00 46.50 101 ASN A C 1
ATOM 742 O O . ASN A 1 101 ? -13.492 -12.191 7.652 1.00 46.50 101 ASN A O 1
ATOM 746 N N . ARG A 1 102 ? -11.747 -10.832 8.002 1.00 46.34 102 ARG A N 1
ATOM 747 C CA . ARG A 1 102 ? -12.441 -9.880 8.905 1.00 46.34 102 ARG A CA 1
ATOM 748 C C . ARG A 1 102 ? -13.198 -8.755 8.177 1.00 46.34 102 ARG A C 1
ATOM 750 O O . ARG A 1 102 ? -14.270 -8.373 8.625 1.00 46.34 102 ARG A O 1
ATOM 757 N N . LYS A 1 103 ? -12.697 -8.254 7.039 1.00 50.06 103 LYS A N 1
ATOM 758 C CA . LYS A 1 103 ? -13.339 -7.205 6.211 1.00 50.06 103 LYS A CA 1
ATOM 759 C C . LYS A 1 103 ? -14.603 -7.675 5.481 1.00 50.06 103 LYS A C 1
ATOM 761 O O . LYS A 1 103 ? -15.332 -6.840 4.963 1.00 50.06 103 LYS A O 1
ATOM 766 N N . ARG A 1 104 ? -14.886 -8.983 5.445 1.00 47.22 104 ARG A N 1
ATOM 767 C CA . ARG A 1 104 ? -16.184 -9.505 4.983 1.00 47.22 104 ARG A CA 1
ATOM 768 C C . ARG A 1 104 ? -17.261 -9.519 6.078 1.00 47.22 104 ARG A C 1
ATOM 770 O O . ARG A 1 104 ? -18.419 -9.725 5.741 1.00 47.22 104 ARG A O 1
ATOM 777 N N . LEU A 1 105 ? -16.902 -9.281 7.347 1.00 47.16 105 LEU A N 1
ATOM 778 C CA . LEU A 1 105 ? -17.823 -9.326 8.496 1.00 47.16 105 LEU A CA 1
ATOM 779 C C . LEU A 1 105 ? -18.079 -7.965 9.182 1.00 47.16 105 LEU A C 1
ATOM 781 O O . LEU A 1 105 ? -18.766 -7.932 10.194 1.00 47.16 105 LEU A O 1
ATOM 785 N N . ALA A 1 106 ? -17.577 -6.848 8.646 1.00 50.03 106 ALA A N 1
ATOM 786 C CA . ALA A 1 106 ? -17.922 -5.493 9.099 1.00 50.03 106 ALA A CA 1
ATOM 787 C C . ALA A 1 106 ? -17.863 -4.545 7.883 1.00 50.03 106 ALA A C 1
ATOM 789 O O . ALA A 1 106 ? -16.789 -4.312 7.332 1.00 50.03 106 ALA A O 1
ATOM 790 N N . GLU A 1 107 ? -18.987 -4.116 7.298 1.00 52.69 107 GLU A N 1
ATOM 791 C CA . GLU A 1 107 ? -19.664 -2.863 7.692 1.00 52.69 107 GLU A CA 1
ATOM 792 C C . GLU A 1 107 ? -18.629 -1.775 8.034 1.00 52.69 107 GLU A C 1
ATOM 794 O O . GLU A 1 107 ? -17.928 -1.878 9.032 1.00 52.69 107 GLU A O 1
ATOM 799 N N . GLN A 1 108 ? -18.390 -0.760 7.203 1.00 48.59 108 GLN A N 1
ATOM 800 C CA . GLN A 1 108 ? -18.912 0.592 7.457 1.00 48.59 108 GLN A CA 1
ATOM 801 C C . GLN A 1 108 ? -18.417 1.543 6.345 1.00 48.59 108 GLN A C 1
ATOM 803 O O . GLN A 1 108 ? -17.598 2.429 6.559 1.00 48.59 108 GLN A O 1
ATOM 808 N N . LEU A 1 109 ? -18.917 1.362 5.125 1.00 44.56 109 LEU A N 1
ATOM 809 C CA . LEU A 1 109 ? -19.168 2.505 4.233 1.00 44.56 109 LEU A CA 1
ATOM 810 C C . LEU A 1 109 ? -20.676 2.773 4.193 1.00 44.56 109 LEU A C 1
ATOM 812 O O . LEU A 1 109 ? -21.262 3.072 3.160 1.00 44.56 109 LEU A O 1
ATOM 816 N N . ALA A 1 110 ? -21.293 2.655 5.371 1.00 44.50 110 ALA A N 1
ATOM 817 C CA . ALA A 1 110 ? -22.372 3.545 5.735 1.00 44.5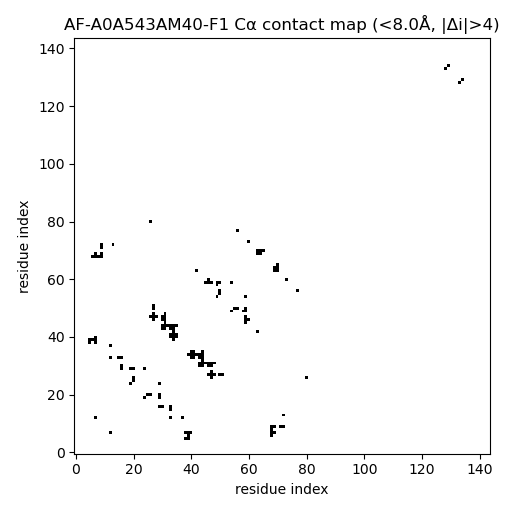0 110 ALA A CA 1
ATOM 818 C C . ALA A 1 110 ? -21.756 4.943 5.900 1.00 44.50 110 ALA A C 1
ATOM 820 O O . ALA A 1 110 ? -20.784 5.138 6.630 1.00 44.50 110 ALA A O 1
ATOM 821 N N . GLN A 1 111 ? -22.309 5.881 5.152 1.00 48.50 111 GLN A N 1
ATOM 822 C CA . GLN A 1 111 ? -22.028 7.307 5.168 1.00 48.50 111 GLN A CA 1
ATOM 823 C C . GLN A 1 111 ? -22.147 7.895 6.604 1.00 48.50 111 GLN A C 1
ATOM 825 O O . GLN A 1 111 ? -22.934 7.420 7.412 1.00 48.50 111 GLN A O 1
ATOM 830 N N . GLU A 1 112 ? -21.378 8.943 6.927 1.00 50.56 112 GLU A N 1
ATOM 831 C CA . GLU A 1 112 ? -21.665 9.968 7.967 1.00 50.56 112 GLU A CA 1
ATOM 832 C C . GLU A 1 112 ? -21.738 9.673 9.493 1.00 50.56 112 GLU A C 1
ATOM 834 O O . GLU A 1 112 ? -21.806 10.636 10.257 1.00 50.56 112 GLU A O 1
ATOM 839 N N . LEU A 1 113 ? -21.677 8.448 10.030 1.00 46.34 113 LEU A N 1
ATOM 840 C CA . LEU A 1 113 ? -21.985 8.246 11.472 1.00 46.34 113 LEU A CA 1
ATOM 841 C C . LEU A 1 113 ? -20.823 8.286 12.491 1.00 46.34 113 LEU A C 1
ATOM 843 O O . LEU A 1 113 ? -21.082 8.261 13.697 1.00 46.34 113 LEU A O 1
ATOM 847 N N . ALA A 1 114 ? -19.559 8.411 12.079 1.00 42.72 114 ALA A N 1
ATOM 848 C CA . ALA A 1 114 ? -18.424 8.345 13.019 1.00 42.72 114 ALA A CA 1
ATOM 849 C C . ALA A 1 114 ? -18.334 9.539 14.000 1.00 42.72 114 ALA A C 1
ATOM 851 O O . ALA A 1 114 ? -17.800 9.403 15.100 1.00 42.72 114 ALA A O 1
ATOM 852 N N . ILE A 1 115 ? -18.913 10.696 13.659 1.00 52.25 115 ILE A N 1
ATOM 853 C CA . ILE A 1 115 ? -18.929 11.883 14.536 1.00 52.25 115 ILE A CA 1
ATOM 854 C C . ILE A 1 115 ? -20.009 11.757 15.632 1.00 52.25 115 ILE A C 1
ATOM 856 O O . ILE A 1 115 ? -19.894 12.360 16.698 1.00 52.25 115 ILE A O 1
ATOM 860 N N . ARG A 1 116 ? -21.031 10.907 15.441 1.00 46.47 116 ARG A N 1
ATOM 861 C CA . ARG A 1 116 ? -22.131 10.720 16.405 1.00 46.47 116 ARG A CA 1
ATOM 862 C C . ARG A 1 116 ? -21.824 9.792 17.584 1.00 46.47 116 ARG A C 1
ATOM 864 O O . ARG A 1 116 ? -22.674 9.689 18.460 1.00 46.47 116 ARG A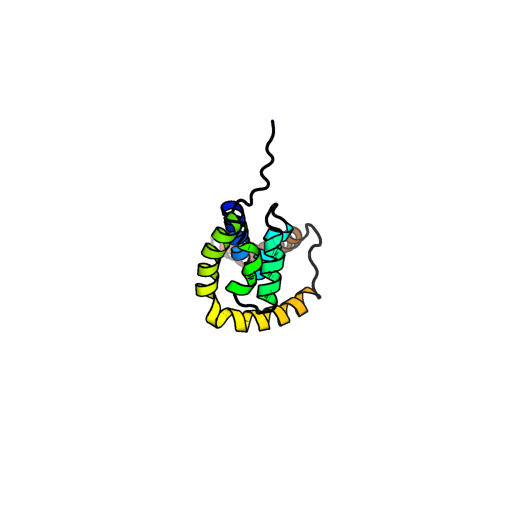 O 1
ATOM 871 N N . LEU A 1 117 ? -20.660 9.142 17.647 1.00 45.88 117 LEU A N 1
ATOM 872 C CA . LEU A 1 117 ? -20.342 8.184 18.724 1.00 45.88 117 LEU A CA 1
ATOM 873 C C . LEU A 1 117 ? -19.275 8.667 19.718 1.00 45.88 117 LEU A C 1
ATOM 875 O O . LEU A 1 117 ? -19.297 8.250 20.875 1.00 45.88 117 LEU A O 1
ATOM 879 N N . VAL A 1 118 ? -18.400 9.597 19.326 1.00 47.62 118 VAL A N 1
ATOM 880 C CA . VAL A 1 118 ? -17.425 10.198 20.261 1.00 47.62 118 VAL A CA 1
ATOM 881 C C . VAL A 1 118 ? -17.992 11.448 20.953 1.00 47.62 118 VAL A C 1
ATOM 883 O O . VAL A 1 118 ? -17.646 11.734 22.097 1.00 47.62 118 VAL A O 1
ATOM 886 N N . LEU A 1 119 ? -18.941 12.154 20.322 1.00 49.69 119 LEU A N 1
ATOM 887 C CA . LEU A 1 119 ? -19.646 13.283 20.948 1.00 49.69 119 LEU A CA 1
ATOM 888 C C . LEU A 1 119 ? -20.460 12.893 22.208 1.00 49.69 119 LEU A C 1
ATOM 890 O O . LEU A 1 119 ? -20.335 13.581 23.222 1.00 49.69 119 LEU A O 1
ATOM 894 N N . PRO A 1 120 ? -21.274 11.813 22.209 1.00 51.38 120 PRO A N 1
ATOM 895 C CA . PRO A 1 120 ? -22.094 11.456 23.371 1.00 51.38 120 PRO A CA 1
ATOM 896 C C . PRO A 1 120 ? -21.272 10.954 24.564 1.00 51.38 120 PRO A C 1
ATOM 898 O O . PRO A 1 120 ? -21.638 11.202 25.711 1.00 51.38 120 PRO A O 1
ATOM 901 N N . THR A 1 121 ? -20.154 10.263 24.315 1.00 51.69 121 THR A N 1
ATOM 902 C CA . THR A 1 121 ? -19.303 9.703 25.378 1.00 51.69 121 THR A CA 1
ATOM 903 C C . THR A 1 121 ? -18.466 10.778 26.068 1.00 51.69 121 THR A C 1
ATOM 905 O O . THR A 1 121 ? -18.373 10.768 27.294 1.00 51.69 121 THR A O 1
ATOM 908 N N . GLY A 1 122 ? -17.953 11.767 25.325 1.00 55.06 122 GLY A N 1
ATOM 909 C CA . GLY A 1 122 ? -17.277 12.929 25.914 1.00 55.06 122 GLY A CA 1
ATOM 910 C C . GLY A 1 122 ? -18.194 13.760 26.823 1.00 55.06 122 GLY A C 1
ATOM 911 O O . GLY A 1 122 ? -17.794 14.154 27.918 1.00 55.06 122 GLY A O 1
ATOM 912 N N . ILE A 1 123 ? -19.454 13.960 26.417 1.00 58.81 123 ILE A N 1
ATOM 913 C CA . ILE A 1 123 ? -20.448 14.713 27.202 1.00 58.81 123 ILE A CA 1
ATOM 914 C C . ILE A 1 123 ? -20.915 13.932 28.442 1.00 58.81 123 ILE A C 1
ATOM 916 O O . ILE A 1 123 ? -21.229 14.552 29.452 1.00 58.81 123 ILE A O 1
ATOM 920 N N . CYS A 1 124 ? -20.920 12.593 28.418 1.00 56.44 124 CYS A N 1
ATOM 921 C CA . CYS A 1 124 ? -21.334 11.772 29.562 1.00 56.44 124 CYS A CA 1
ATOM 922 C C . CYS A 1 124 ? -20.232 11.572 30.622 1.00 56.44 124 CYS A C 1
ATOM 924 O O . CYS A 1 124 ? -20.551 11.382 31.796 1.00 56.44 124 CYS A O 1
ATOM 926 N N . LEU A 1 125 ? -18.944 11.650 30.260 1.00 57.88 125 LEU A N 1
ATOM 927 C CA . LEU A 1 125 ? -17.860 11.630 31.256 1.00 57.88 125 LEU A CA 1
ATOM 928 C C . LEU A 1 125 ? -17.703 12.971 31.984 1.00 57.88 125 LEU A C 1
ATOM 930 O O . LEU A 1 125 ? -17.361 12.979 33.169 1.00 57.88 125 LEU A O 1
ATOM 934 N N . LEU A 1 126 ? -18.008 14.086 31.315 1.00 60.81 126 LEU A N 1
ATOM 935 C CA . LEU A 1 126 ? -17.958 15.436 31.883 1.00 60.81 126 LEU A CA 1
ATOM 936 C C . LEU A 1 126 ? -18.700 15.580 33.236 1.00 60.81 126 LEU A C 1
ATOM 938 O O . LEU A 1 126 ? -18.073 16.052 34.186 1.00 60.81 126 LEU A O 1
ATOM 942 N N . PRO A 1 127 ? -19.965 15.130 33.407 1.00 59.56 127 PRO A N 1
ATOM 943 C CA . PRO A 1 127 ? -20.668 15.236 34.686 1.00 59.56 127 PRO A CA 1
ATOM 944 C C . PRO A 1 127 ? -20.032 14.380 35.786 1.00 59.56 127 PRO A C 1
ATOM 946 O O . PRO A 1 127 ? -19.946 14.835 36.923 1.00 59.56 127 PRO A O 1
ATOM 949 N N . SER A 1 128 ? -19.523 13.181 35.472 1.00 62.38 128 SER A N 1
ATOM 950 C CA . SER A 1 128 ? -18.848 12.339 36.474 1.00 62.38 128 SER A CA 1
ATOM 951 C C . SER A 1 128 ? -17.547 12.965 36.987 1.00 62.38 128 SER A C 1
ATOM 953 O O . SER A 1 128 ? -17.276 12.910 38.185 1.00 62.38 128 SER A O 1
ATOM 955 N N . PHE A 1 129 ? -16.783 13.632 36.115 1.00 64.75 129 PHE A N 1
ATOM 956 C CA . PHE A 1 129 ? -15.542 14.308 36.497 1.00 64.75 129 PHE A CA 1
ATOM 957 C C . PHE A 1 129 ? -15.809 15.564 37.336 1.00 64.75 129 PHE A C 1
ATOM 959 O O . PHE A 1 129 ? -15.102 15.826 38.307 1.00 64.75 129 PHE A O 1
ATOM 966 N N . ILE A 1 130 ? -16.872 16.308 37.013 1.00 68.31 130 ILE A N 1
ATOM 967 C CA . ILE A 1 130 ? -17.318 17.452 37.818 1.00 68.31 130 ILE A CA 1
ATOM 968 C C . ILE A 1 130 ? -17.744 16.987 39.221 1.00 68.31 130 ILE A C 1
ATOM 970 O O . ILE A 1 130 ? -17.324 17.597 40.206 1.00 68.31 130 ILE A O 1
ATOM 974 N N . LEU A 1 131 ? -18.506 15.887 39.327 1.00 62.53 131 LEU A N 1
ATOM 975 C CA . LEU A 1 131 ? -18.934 15.338 40.620 1.00 62.53 131 LEU A CA 1
ATOM 976 C C . LEU A 1 131 ? -17.769 14.807 41.467 1.00 62.53 131 LEU A C 1
ATOM 978 O O . LEU A 1 131 ? -17.745 15.042 42.673 1.00 62.53 131 LEU A O 1
ATOM 982 N N . LEU A 1 132 ? -16.822 14.089 40.858 1.00 64.38 132 LEU A N 1
ATOM 983 C CA . LEU A 1 132 ? -15.725 13.439 41.585 1.00 64.38 132 LEU A CA 1
ATOM 984 C C . LEU A 1 132 ? -14.531 14.364 41.856 1.00 64.38 132 LEU A C 1
ATOM 986 O O . LEU A 1 132 ? -13.819 14.141 42.830 1.00 64.38 132 LEU A O 1
ATOM 990 N N . GLY A 1 133 ? -14.294 15.377 41.018 1.00 63.19 133 GLY A N 1
ATOM 991 C CA . GLY A 1 133 ? -13.091 16.213 41.093 1.00 63.19 133 GLY A CA 1
ATOM 992 C C . GLY A 1 133 ? -13.320 17.626 41.626 1.00 63.19 133 GLY A C 1
ATOM 993 O O . GLY A 1 133 ? -12.567 18.095 42.476 1.00 63.19 133 GLY A O 1
ATOM 994 N N . ILE A 1 134 ? -14.356 18.321 41.146 1.00 76.56 134 ILE A N 1
ATOM 995 C CA . ILE A 1 134 ? -14.503 19.769 41.377 1.00 76.56 134 ILE A CA 1
ATOM 996 C C . ILE A 1 134 ? -15.256 20.058 42.679 1.00 76.56 134 ILE A C 1
ATOM 998 O O . ILE A 1 134 ? -14.833 20.921 43.447 1.00 76.56 134 ILE A O 1
ATOM 1002 N N . ILE A 1 135 ? -16.333 19.315 42.966 1.00 72.94 135 ILE A N 1
ATOM 1003 C CA . ILE A 1 135 ? -17.127 19.496 44.197 1.00 72.94 135 ILE A CA 1
ATOM 1004 C C . ILE A 1 135 ? -16.269 19.329 45.465 1.00 72.94 135 ILE A C 1
ATOM 1006 O O . ILE A 1 135 ? -16.319 20.215 46.322 1.00 72.94 135 ILE A O 1
ATOM 1010 N N . PRO A 1 136 ? -15.443 18.269 45.605 1.00 64.56 136 PRO A N 1
ATOM 1011 C CA . PRO A 1 136 ? -14.619 18.099 46.800 1.00 64.56 136 PRO A CA 1
ATOM 1012 C C . PRO A 1 136 ? -13.569 19.205 46.933 1.00 64.56 136 PRO A C 1
ATOM 1014 O O . PRO A 1 136 ? -13.330 19.693 48.033 1.00 64.56 136 PRO A O 1
ATOM 1017 N N . MET A 1 137 ? -12.980 19.647 45.816 1.00 70.94 137 MET A N 1
ATOM 1018 C CA . MET A 1 137 ? -11.929 20.665 45.829 1.00 70.94 137 MET A CA 1
ATOM 1019 C C . MET A 1 137 ? -12.461 22.042 46.254 1.00 70.94 137 MET A C 1
ATOM 1021 O O . MET A 1 137 ? -11.834 22.721 47.068 1.00 70.94 137 MET A O 1
ATOM 1025 N N . VAL A 1 138 ? -13.640 22.445 45.768 1.00 72.25 138 VAL A N 1
ATOM 1026 C CA . VAL A 1 138 ? -14.263 23.725 46.148 1.00 72.25 138 VAL A CA 1
ATOM 1027 C C . VAL A 1 138 ? -14.671 23.727 47.624 1.00 72.25 138 VAL A C 1
ATOM 1029 O O . VAL A 1 138 ? -14.460 24.728 48.305 1.00 72.25 138 VAL A O 1
ATOM 1032 N N . LEU A 1 139 ? -15.167 22.601 48.152 1.00 71.31 139 LEU A N 1
ATOM 1033 C CA . LEU A 1 139 ? -15.490 22.466 49.579 1.00 71.31 139 LEU A CA 1
ATOM 1034 C C . LEU A 1 139 ? -14.259 22.624 50.480 1.00 71.31 139 LEU A C 1
ATOM 1036 O O . LEU A 1 139 ? -14.371 23.186 51.561 1.00 71.31 139 LEU A O 1
ATOM 1040 N N . THR A 1 140 ? -13.082 22.176 50.035 1.00 66.94 140 THR A N 1
ATOM 1041 C CA . THR A 1 140 ? -11.837 22.339 50.808 1.00 66.94 140 THR A CA 1
ATOM 1042 C C . THR A 1 140 ? -11.242 23.749 50.750 1.00 66.94 140 THR A C 1
ATOM 1044 O O . THR A 1 140 ? -10.407 24.087 51.585 1.00 66.94 140 THR A O 1
ATOM 1047 N N . LEU A 1 141 ? -11.655 24.568 49.776 1.00 68.12 141 LEU A N 1
ATOM 1048 C CA . LEU A 1 141 ? -11.163 25.935 49.561 1.00 68.12 141 LEU A CA 1
ATOM 1049 C C . LEU A 1 141 ? -12.100 27.019 50.111 1.00 68.12 141 LEU A C 1
ATOM 1051 O O . LEU A 1 141 ? -11.724 28.188 50.104 1.00 68.12 141 LEU A O 1
ATOM 1055 N N . LEU A 1 142 ? -13.293 26.648 50.583 1.00 66.94 142 LEU A N 1
ATOM 1056 C CA . LEU A 1 142 ? -14.197 27.513 51.339 1.00 66.94 142 LEU A CA 1
ATOM 1057 C C . LEU A 1 142 ? -13.889 27.369 52.841 1.00 66.94 142 LEU A C 1
ATOM 1059 O O . LEU A 1 142 ? -14.387 26.435 53.469 1.00 66.94 142 LEU A O 1
ATOM 1063 N N . PRO A 1 143 ? -13.071 28.253 53.441 1.00 65.56 143 PRO A N 1
ATOM 1064 C CA . PRO A 1 143 ? -13.007 28.363 54.890 1.00 65.56 143 PRO A CA 1
ATOM 1065 C C . PRO A 1 143 ? -14.368 28.854 55.400 1.00 65.56 143 PRO A C 1
ATOM 1067 O O . PRO A 1 143 ? -14.843 29.913 54.983 1.00 65.56 143 PRO A O 1
ATOM 1070 N N . GLY A 1 144 ? -15.005 28.049 56.252 1.00 55.59 144 GLY A N 1
ATOM 1071 C CA . GLY A 1 144 ? -16.079 28.511 57.135 1.00 55.59 144 GLY A CA 1
ATOM 1072 C C . GLY A 1 144 ? -15.535 29.402 58.241 1.00 55.59 144 GLY A C 1
ATOM 1073 O O . GLY A 1 144 ? -14.369 29.181 58.646 1.00 55.59 144 GLY A O 1
#

Secondary structure (DSSP, 8-state):
---------HHHHHHHHHHHHHTT--HHHHHHHHHHHSTT-THHHHHHHHHHTT--HHHHHGGGTT-HHHHHHHHHHHHHHHHHHHHHHHHHHHHHHHHHHHHTS-----SS-THHHHHHHHHHHHHHHIIIIIHHHHHHH---

Radius of gyration: 24.64 Å; Cα contacts (8 Å, |Δi|>4): 81; chains: 1; bounding box: 36×43×87 Å

pLDDT: mean 70.1, std 16.22, range [37.72, 92.81]

Mean predicted aligned error: 15.89 Å

Sequence (144 aa):
MKTTHSSTDPALVLDVMAQLFASGSSLPAALAAAGRHLPGCQALTDVAQKLLLGLDWDTAWQDTTEDPDLTVLAQELRFVYSSAVPSAHMLITAATALRANRKRLAEQLAQELAIRLVLPTGICLLPSFILLGIIPMVLTLLPG

InterPro domains:
  IPR018076 Type II secretion system protein GspF domain [PF00482] (14-132)

Nearest PDB structures (foldseek):
  2whn-assembly2_B  TM=5.848E-01  e=1.773E-01  Thermus thermophilus HB8
  2whn-assembly1_A  TM=5.763E-01  e=3.378E-01  Thermus thermophilus HB8